Protein AF-R6FN57-F1 (afdb_monomer_lite)

pLDDT: mean 74.17, std 15.53, range [42.72, 95.31]

Secondary structure (DSSP, 8-state):
---EEEPTTS-EEEPP--HHHHHHHHHHHHHHTTTS-----TT--------

Sequence (51 aa):
MVIMVKNDDGTFSPVGMSKSQAYILNTFLSGLSKDEPLIIKENEKYEKRRC

Radius of gyration: 13.33 Å; chains: 1; bounding box: 30×23×34 Å

Foldseek 3Di:
DWDWDQDPVRDTDTDDDDPVRVVVVCVVVVVVCVVPNDPDPPPPDDPPPDD

Structure (mmCIF, N/CA/C/O backbone):
data_AF-R6FN57-F1
#
_entry.id   AF-R6FN57-F1
#
loop_
_atom_site.group_PDB
_atom_site.id
_atom_site.type_symbol
_atom_site.label_atom_id
_atom_site.label_alt_id
_atom_site.label_comp_id
_atom_site.label_asym_id
_atom_site.label_entity_id
_atom_site.label_seq_id
_atom_site.pdbx_PDB_ins_code
_atom_site.Cartn_x
_atom_site.Cartn_y
_atom_site.Cartn_z
_atom_site.occupancy
_atom_site.B_iso_or_equiv
_atom_site.auth_seq_id
_atom_site.auth_comp_id
_atom_site.auth_asym_id
_atom_site.auth_atom_id
_atom_site.pdbx_PDB_model_num
ATOM 1 N N . MET A 1 1 ? -4.202 3.450 3.683 1.00 65.56 1 MET A N 1
ATOM 2 C CA . MET A 1 1 ? -3.167 2.403 3.751 1.00 65.56 1 MET A CA 1
ATOM 3 C C . MET A 1 1 ? -2.689 2.116 2.335 1.00 65.56 1 MET A C 1
ATOM 5 O O . MET A 1 1 ? -3.540 1.994 1.461 1.00 65.56 1 MET A O 1
ATOM 9 N N . VAL A 1 2 ? -1.379 2.071 2.091 1.00 71.19 2 VAL A N 1
ATOM 10 C CA . VAL A 1 2 ? -0.802 1.668 0.796 1.00 71.19 2 VAL A CA 1
ATOM 11 C C . VAL A 1 2 ? -0.003 0.400 1.049 1.00 71.19 2 VAL A C 1
ATOM 13 O O . VAL A 1 2 ? 0.862 0.396 1.919 1.00 71.19 2 VAL A O 1
ATOM 16 N N . ILE A 1 3 ? -0.338 -0.681 0.346 1.00 80.81 3 ILE A N 1
ATOM 17 C CA . ILE A 1 3 ? 0.404 -1.941 0.436 1.00 80.81 3 ILE A CA 1
ATOM 18 C C . ILE A 1 3 ? 1.518 -1.892 -0.596 1.00 80.81 3 ILE A C 1
ATOM 20 O O . ILE A 1 3 ? 1.288 -1.538 -1.755 1.00 80.81 3 ILE A O 1
ATOM 24 N N . MET A 1 4 ? 2.721 -2.245 -0.161 1.00 85.81 4 MET A N 1
ATOM 25 C CA . MET A 1 4 ? 3.904 -2.287 -1.004 1.00 85.81 4 MET A CA 1
ATOM 26 C C . MET A 1 4 ? 4.507 -3.684 -0.971 1.00 85.81 4 MET A C 1
ATOM 28 O O . MET A 1 4 ? 4.496 -4.348 0.065 1.00 85.81 4 MET A O 1
ATOM 32 N N . VAL A 1 5 ? 5.053 -4.108 -2.103 1.00 86.50 5 VAL A N 1
ATOM 33 C CA . VAL A 1 5 ? 5.883 -5.308 -2.199 1.00 86.50 5 VAL A CA 1
ATOM 34 C C . VAL A 1 5 ? 7.336 -4.868 -2.168 1.00 86.50 5 VAL A C 1
ATOM 36 O O . VAL A 1 5 ? 7.709 -3.915 -2.857 1.00 86.50 5 VAL A O 1
ATOM 39 N N . LYS A 1 6 ? 8.139 -5.548 -1.350 1.00 90.38 6 LYS A N 1
ATOM 40 C CA . LYS A 1 6 ? 9.591 -5.410 -1.377 1.00 90.38 6 LYS A CA 1
ATOM 41 C C . LYS A 1 6 ? 10.125 -6.250 -2.534 1.00 90.38 6 LYS A C 1
ATOM 43 O O . LYS A 1 6 ? 9.876 -7.451 -2.576 1.00 90.38 6 LYS A O 1
ATOM 48 N N . ASN A 1 7 ? 10.833 -5.606 -3.445 1.00 92.31 7 ASN A N 1
ATOM 49 C CA . ASN A 1 7 ? 11.497 -6.238 -4.573 1.00 92.31 7 ASN A CA 1
ATOM 50 C C . ASN A 1 7 ? 12.859 -6.817 -4.148 1.00 92.31 7 ASN A C 1
ATOM 52 O O . ASN A 1 7 ? 13.420 -6.424 -3.118 1.00 92.31 7 ASN A O 1
ATOM 56 N N . ASP A 1 8 ? 13.416 -7.711 -4.967 1.00 95.31 8 ASP A N 1
ATOM 57 C CA . ASP A 1 8 ? 14.714 -8.359 -4.709 1.00 95.31 8 ASP A CA 1
ATOM 58 C C . ASP A 1 8 ? 15.883 -7.363 -4.665 1.00 95.31 8 ASP A C 1
ATOM 60 O O . ASP A 1 8 ? 16.854 -7.561 -3.938 1.00 95.31 8 ASP A O 1
ATOM 64 N N . ASP A 1 9 ? 15.763 -6.250 -5.390 1.00 92.69 9 ASP A N 1
ATOM 65 C CA . ASP A 1 9 ? 16.719 -5.137 -5.388 1.00 92.69 9 ASP A CA 1
ATOM 66 C C . ASP A 1 9 ? 16.585 -4.214 -4.157 1.00 92.69 9 ASP A C 1
ATOM 68 O O . ASP A 1 9 ? 17.259 -3.190 -4.055 1.00 92.69 9 ASP A O 1
ATOM 72 N N . GLY A 1 10 ? 15.709 -4.563 -3.210 1.00 90.81 10 GLY A N 1
ATOM 73 C CA . GLY A 1 10 ? 15.447 -3.793 -1.999 1.00 90.81 10 GLY A CA 1
ATOM 74 C C . GLY A 1 10 ? 14.525 -2.589 -2.196 1.00 90.81 10 GLY A C 1
ATOM 75 O O . GLY A 1 10 ? 14.230 -1.904 -1.214 1.00 90.81 10 GLY A O 1
ATOM 76 N N . THR A 1 11 ? 14.043 -2.332 -3.416 1.00 89.81 11 THR A N 1
ATOM 77 C CA . THR A 1 11 ? 13.065 -1.272 -3.685 1.00 89.81 11 THR A CA 1
ATOM 78 C C . THR A 1 11 ? 11.648 -1.695 -3.293 1.00 89.81 11 THR A C 1
ATOM 80 O O . THR A 1 11 ? 11.374 -2.863 -3.017 1.00 89.81 11 THR A O 1
ATOM 83 N N . PHE A 1 12 ? 10.725 -0.731 -3.260 1.00 89.06 12 PHE A N 1
ATOM 84 C CA . PHE A 1 12 ? 9.320 -0.969 -2.938 1.00 89.06 12 PHE A CA 1
ATOM 85 C C . PHE A 1 12 ? 8.420 -0.560 -4.097 1.00 89.06 12 PHE A C 1
ATOM 87 O O . PHE A 1 12 ? 8.540 0.545 -4.629 1.00 89.06 12 PHE A O 1
ATOM 94 N N . SER A 1 13 ? 7.492 -1.441 -4.469 1.00 88.12 13 SER A N 1
ATOM 95 C CA . SER A 1 13 ? 6.491 -1.176 -5.507 1.00 88.12 13 SER A CA 1
ATOM 96 C C . SER A 1 13 ? 5.080 -1.180 -4.921 1.00 88.12 13 SER A C 1
ATOM 98 O O . SER A 1 13 ? 4.746 -2.095 -4.163 1.00 88.12 13 SER A O 1
ATOM 100 N N . PRO A 1 14 ? 4.235 -0.178 -5.237 1.00 86.12 14 PRO A N 1
ATOM 101 C CA . PRO A 1 14 ? 2.857 -0.160 -4.769 1.00 86.12 14 PRO A CA 1
ATOM 102 C C . PRO A 1 14 ? 2.069 -1.295 -5.424 1.00 86.12 14 PRO A C 1
ATOM 104 O O . PRO A 1 14 ? 2.154 -1.513 -6.633 1.00 86.12 14 PRO A O 1
ATOM 107 N N . VAL A 1 15 ? 1.263 -1.993 -4.631 1.00 86.25 15 VAL A N 1
ATOM 108 C CA . VAL A 1 15 ? 0.338 -2.995 -5.159 1.00 86.25 15 VAL A CA 1
ATOM 109 C C . VAL A 1 15 ? -0.853 -2.273 -5.778 1.00 86.25 15 VAL A C 1
ATOM 111 O O . VAL A 1 15 ? -1.566 -1.525 -5.107 1.00 86.25 15 VAL A O 1
ATOM 114 N N . GLY A 1 16 ? -1.072 -2.4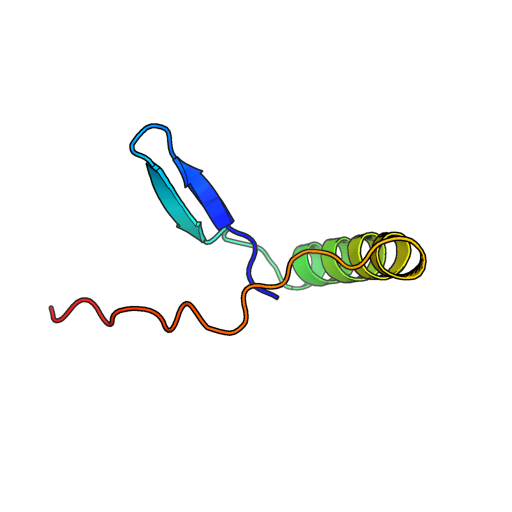96 -7.073 1.00 85.94 16 GLY A N 1
ATOM 115 C CA . GLY A 1 16 ? -2.289 -2.066 -7.752 1.00 85.94 16 GLY A CA 1
ATOM 116 C C . GLY A 1 16 ? -3.469 -2.911 -7.283 1.00 85.94 16 GLY A C 1
ATOM 117 O O . GLY A 1 16 ? -3.441 -4.134 -7.393 1.00 85.94 16 GLY A O 1
ATOM 118 N N . MET A 1 17 ? -4.504 -2.269 -6.745 1.00 87.94 17 MET A N 1
ATOM 119 C CA . MET A 1 17 ? -5.673 -2.964 -6.201 1.00 87.94 17 MET A CA 1
ATOM 120 C C . MET A 1 17 ? -6.953 -2.189 -6.493 1.00 87.94 17 MET A C 1
ATOM 122 O O . MET A 1 17 ? -6.981 -0.957 -6.500 1.00 87.94 17 MET A O 1
ATOM 126 N N . SER A 1 18 ? -8.036 -2.931 -6.706 1.00 88.69 18 SER A N 1
ATOM 127 C CA . SER A 1 18 ? -9.383 -2.370 -6.797 1.00 88.69 18 SER A CA 1
ATOM 128 C C . SER A 1 18 ? -9.909 -1.940 -5.421 1.00 88.69 18 SER A C 1
ATOM 130 O O . SER A 1 18 ? -9.416 -2.369 -4.374 1.00 88.69 18 SER A O 1
ATOM 132 N N . LYS A 1 19 ? -10.965 -1.114 -5.408 1.00 84.19 19 LYS A N 1
ATOM 133 C CA . LYS A 1 19 ? -11.597 -0.645 -4.161 1.00 84.19 19 LYS A CA 1
ATOM 134 C C . LYS A 1 19 ? -12.098 -1.794 -3.277 1.00 84.19 19 LYS A C 1
ATOM 136 O O . LYS A 1 19 ? -11.970 -1.712 -2.060 1.00 84.19 19 LYS A O 1
ATOM 141 N N . SER A 1 20 ? -12.642 -2.860 -3.867 1.00 88.38 20 SER A N 1
ATOM 142 C CA . SER A 1 20 ? -13.146 -4.021 -3.120 1.00 88.38 20 SER A CA 1
ATOM 143 C C . SER A 1 20 ? -12.015 -4.814 -2.462 1.00 88.38 20 SER A C 1
ATOM 145 O O . SER A 1 20 ? -12.107 -5.144 -1.284 1.00 88.38 20 SER A O 1
ATOM 147 N N . GLN A 1 21 ? -10.916 -5.050 -3.182 1.00 86.69 21 GLN A N 1
ATOM 148 C CA . GLN A 1 21 ? -9.721 -5.696 -2.630 1.00 86.69 21 GLN A CA 1
ATOM 149 C C . GLN A 1 21 ? -9.118 -4.870 -1.486 1.00 86.69 21 GLN A C 1
ATOM 151 O O . GLN A 1 21 ? -8.773 -5.421 -0.443 1.00 86.69 21 GLN A O 1
ATOM 156 N N . ALA A 1 22 ? -9.064 -3.542 -1.646 1.00 85.12 22 ALA A N 1
ATOM 157 C CA . ALA A 1 22 ? -8.609 -2.634 -0.595 1.00 85.12 22 ALA A CA 1
ATOM 158 C C . ALA A 1 22 ? -9.475 -2.703 0.662 1.00 85.12 22 ALA A C 1
ATOM 160 O O . ALA A 1 22 ? -8.952 -2.699 1.774 1.00 85.12 22 ALA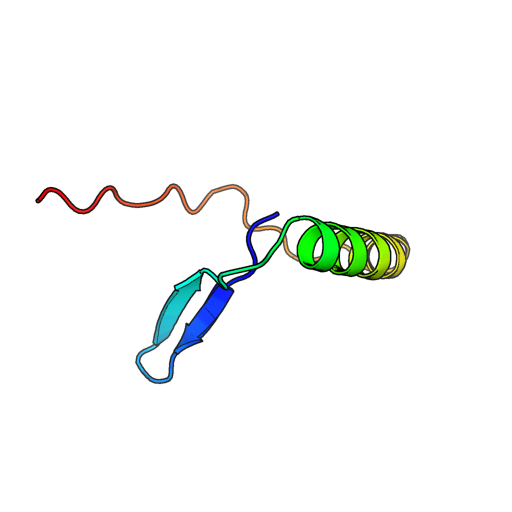 A O 1
ATOM 161 N N . TYR A 1 23 ? -10.794 -2.783 0.486 1.00 83.75 23 TYR A N 1
ATOM 162 C CA . TYR A 1 23 ? -11.733 -2.892 1.592 1.00 83.75 23 TYR A CA 1
ATOM 163 C C . TYR A 1 23 ? -11.525 -4.189 2.383 1.00 83.75 23 TYR A C 1
ATOM 165 O O . TYR A 1 23 ? -11.357 -4.132 3.597 1.00 83.75 23 TYR A O 1
ATOM 173 N N . ILE A 1 24 ? -11.438 -5.334 1.696 1.00 87.25 24 ILE A N 1
ATOM 174 C CA . ILE A 1 24 ? -11.214 -6.646 2.328 1.00 87.25 24 ILE A CA 1
ATOM 175 C C . ILE A 1 24 ? -9.913 -6.650 3.140 1.00 87.25 24 ILE A C 1
ATOM 177 O O . ILE A 1 24 ? -9.907 -7.057 4.302 1.00 87.25 24 ILE A O 1
ATOM 181 N N . LEU A 1 25 ? -8.820 -6.156 2.549 1.00 84.00 25 LEU A N 1
ATOM 182 C CA . LEU A 1 25 ? -7.518 -6.093 3.215 1.00 84.00 25 LEU A CA 1
ATOM 183 C C . LEU A 1 25 ? -7.544 -5.162 4.427 1.00 84.00 25 LEU A C 1
ATOM 185 O O . LEU A 1 25 ? -7.047 -5.538 5.484 1.00 84.00 25 LEU A O 1
ATOM 189 N N . ASN A 1 26 ? -8.171 -3.989 4.313 1.00 80.88 26 ASN A N 1
ATOM 190 C CA . ASN A 1 26 ? -8.316 -3.078 5.446 1.00 80.88 26 ASN A CA 1
ATOM 191 C C . ASN A 1 26 ? -9.103 -3.724 6.590 1.00 80.88 26 ASN A C 1
ATOM 193 O O . ASN A 1 26 ? -8.683 -3.608 7.737 1.00 80.88 26 ASN A O 1
ATOM 197 N N . THR A 1 27 ? -10.211 -4.413 6.309 1.00 84.25 27 THR A N 1
ATOM 198 C CA . THR A 1 27 ? -11.008 -5.091 7.342 1.00 84.25 27 THR A CA 1
ATOM 199 C C . THR A 1 27 ? -10.201 -6.176 8.049 1.00 84.25 27 THR A C 1
ATOM 201 O O . THR A 1 27 ? -10.209 -6.236 9.277 1.00 84.25 27 THR A O 1
ATOM 204 N N . PHE A 1 28 ? -9.471 -6.998 7.292 1.00 85.12 28 PHE A N 1
ATOM 205 C CA . PHE A 1 28 ? -8.644 -8.067 7.848 1.00 85.12 28 PHE A CA 1
ATOM 206 C C . PHE A 1 28 ? -7.504 -7.519 8.717 1.00 85.12 28 PHE A C 1
ATOM 208 O O . PHE A 1 28 ? -7.342 -7.917 9.869 1.00 85.12 28 PHE A O 1
ATOM 215 N N . LEU A 1 29 ? -6.762 -6.537 8.200 1.00 79.75 29 LEU A N 1
ATO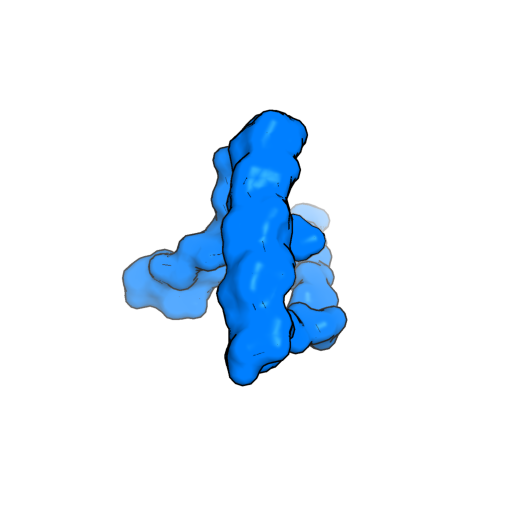M 216 C CA . LEU A 1 29 ? -5.642 -5.915 8.906 1.00 79.75 29 LEU A CA 1
ATOM 217 C C . LEU A 1 29 ? -6.090 -5.117 10.132 1.00 79.75 29 LEU A C 1
ATOM 219 O O . LEU A 1 29 ? -5.403 -5.135 11.145 1.00 79.75 29 LEU A O 1
ATOM 223 N N . SER A 1 30 ? -7.264 -4.482 10.074 1.00 76.94 30 SER A N 1
ATOM 224 C CA . SER A 1 30 ? -7.863 -3.810 11.238 1.00 76.94 30 SER A CA 1
ATOM 225 C C . SER A 1 30 ? -8.280 -4.794 12.334 1.00 76.94 30 SER A C 1
ATOM 227 O O . 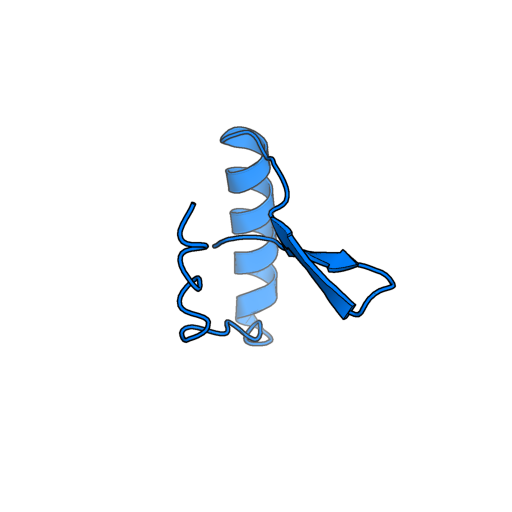SER A 1 30 ? -8.441 -4.400 13.485 1.00 76.94 30 SER A O 1
ATOM 229 N N . GLY A 1 31 ? -8.504 -6.065 11.988 1.00 81.44 31 GLY A N 1
ATOM 230 C CA . GLY A 1 31 ? -8.715 -7.139 12.955 1.00 81.44 31 GLY A CA 1
ATOM 231 C C . GLY A 1 31 ? -7.417 -7.528 13.658 1.00 81.44 31 GLY A C 1
ATOM 232 O O . GLY A 1 31 ? -7.393 -7.595 14.880 1.00 81.44 31 GLY A O 1
ATOM 233 N N . LEU A 1 32 ? -6.340 -7.707 12.888 1.00 76.62 32 LEU A N 1
ATOM 234 C CA . LEU A 1 32 ? -5.009 -8.045 13.409 1.00 76.62 32 LEU A CA 1
ATOM 235 C C . LEU A 1 32 ? -4.398 -6.915 14.248 1.00 76.62 32 LEU A C 1
ATOM 237 O O . LEU A 1 32 ? -3.728 -7.176 15.243 1.00 76.62 32 LEU A O 1
ATOM 241 N N . SER A 1 33 ? -4.680 -5.657 13.893 1.00 66.25 33 SER A N 1
ATOM 242 C CA . SER A 1 33 ? -4.142 -4.495 14.602 1.00 66.25 33 SER A CA 1
ATOM 243 C C . SER A 1 33 ? -4.736 -4.264 15.994 1.00 66.25 33 SER A C 1
ATOM 245 O O . SER A 1 33 ? -4.321 -3.328 16.675 1.00 66.25 33 SER A O 1
ATOM 247 N N . LYS A 1 34 ? -5.755 -5.037 16.393 1.00 65.62 34 LYS A N 1
ATOM 248 C CA . LYS A 1 34 ? -6.340 -4.952 17.739 1.00 65.62 34 LYS A CA 1
ATOM 249 C C . LYS A 1 34 ? -5.421 -5.549 18.799 1.00 65.62 34 LYS A C 1
ATOM 251 O O . LYS A 1 34 ? -5.422 -5.046 19.917 1.00 65.62 34 LYS A O 1
ATOM 256 N N . ASP A 1 35 ? -4.646 -6.564 18.423 1.00 63.84 35 ASP A N 1
ATOM 257 C CA . ASP A 1 35 ? -3.778 -7.305 19.338 1.00 63.84 35 ASP A CA 1
ATOM 258 C C . ASP A 1 35 ? -2.297 -6.913 19.177 1.00 63.84 35 ASP A C 1
ATOM 260 O O . ASP A 1 35 ? -1.583 -6.819 20.173 1.00 63.84 35 ASP A O 1
ATOM 264 N N . GLU A 1 36 ? -1.841 -6.586 17.959 1.00 62.72 36 GLU A N 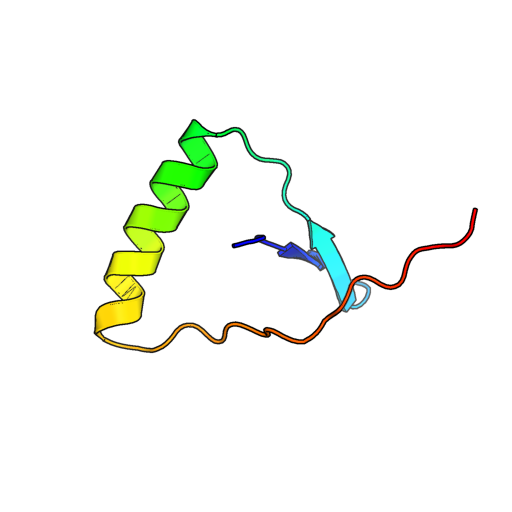1
ATOM 265 C CA . GLU A 1 36 ? -0.493 -6.050 17.707 1.00 62.72 36 GLU A CA 1
ATOM 266 C C . GLU A 1 36 ? -0.528 -4.861 16.735 1.00 62.72 36 GLU A C 1
ATOM 268 O O . GLU A 1 36 ? -1.055 -4.987 15.627 1.00 62.72 36 GLU A O 1
ATOM 273 N N . PRO A 1 37 ? 0.055 -3.697 17.077 1.00 61.47 37 PRO A N 1
ATOM 274 C CA . PRO A 1 37 ? 0.083 -2.565 16.165 1.00 61.47 37 PRO A CA 1
ATOM 275 C C . PRO A 1 37 ? 0.928 -2.907 14.934 1.00 61.47 37 PRO A C 1
ATOM 277 O O . PRO A 1 37 ? 2.141 -3.104 15.015 1.00 61.47 37 PRO A O 1
ATOM 280 N N . LEU A 1 38 ? 0.282 -2.936 13.767 1.00 66.06 38 LEU A N 1
ATOM 281 C CA . LEU A 1 38 ? 0.981 -3.000 12.488 1.00 66.06 38 LEU A CA 1
ATOM 282 C C . LEU A 1 38 ? 1.952 -1.815 12.408 1.00 66.06 38 LEU A C 1
ATOM 284 O O . LEU A 1 38 ? 1.571 -0.679 12.698 1.00 66.06 38 LEU A O 1
ATOM 288 N N . ILE A 1 39 ? 3.200 -2.065 12.008 1.00 64.62 39 ILE A N 1
ATOM 289 C CA . ILE A 1 39 ? 4.203 -1.007 11.846 1.00 64.62 39 ILE A CA 1
ATOM 290 C C . ILE A 1 39 ? 3.798 -0.140 10.648 1.00 64.62 39 ILE A C 1
ATOM 292 O O . ILE A 1 39 ? 4.123 -0.432 9.496 1.00 64.62 39 ILE A O 1
ATOM 296 N N . ILE A 1 40 ? 3.061 0.934 10.921 1.00 61.56 40 ILE A N 1
ATOM 297 C CA . ILE A 1 40 ? 2.681 1.945 9.939 1.00 61.56 40 ILE A CA 1
ATOM 298 C C . ILE A 1 40 ? 3.808 2.977 9.902 1.00 61.56 40 ILE A C 1
ATOM 300 O O . ILE A 1 40 ? 3.957 3.801 10.802 1.00 61.56 40 ILE A O 1
ATOM 304 N N . LYS A 1 41 ? 4.633 2.941 8.853 1.00 59.72 41 LYS A N 1
ATOM 305 C CA . LYS A 1 41 ? 5.593 4.017 8.588 1.00 59.72 41 LYS A CA 1
ATOM 306 C C . LYS A 1 41 ? 4.843 5.230 8.037 1.00 59.72 41 LYS A C 1
ATOM 308 O O . LYS A 1 41 ? 4.551 5.301 6.849 1.00 59.72 41 LYS A O 1
ATOM 313 N N . GLU A 1 42 ? 4.548 6.198 8.898 1.00 56.41 42 GLU A N 1
ATOM 314 C CA . GLU A 1 42 ? 3.819 7.421 8.524 1.00 56.41 42 GLU A CA 1
ATOM 315 C C . GLU A 1 42 ? 4.666 8.431 7.717 1.00 56.41 42 GLU A C 1
ATOM 317 O O . GLU A 1 42 ? 4.120 9.367 7.137 1.00 56.41 42 GLU A O 1
ATOM 322 N N . ASN A 1 43 ? 5.992 8.237 7.633 1.00 50.03 43 ASN A N 1
ATOM 323 C CA . ASN A 1 43 ? 6.941 9.274 7.197 1.00 50.03 43 ASN A CA 1
ATOM 324 C C . ASN A 1 43 ? 7.755 8.987 5.923 1.00 50.03 43 ASN A C 1
ATOM 326 O O . ASN A 1 43 ? 8.609 9.801 5.570 1.00 50.03 43 ASN A O 1
ATOM 330 N N . GLU A 1 44 ? 7.494 7.914 5.173 1.00 54.06 44 GLU A N 1
ATOM 331 C CA . GLU A 1 44 ? 8.071 7.780 3.823 1.00 54.06 44 GLU A CA 1
ATOM 332 C C . GLU A 1 44 ? 7.239 8.612 2.834 1.00 54.06 44 GLU A C 1
ATOM 334 O O . GLU A 1 44 ? 6.431 8.116 2.049 1.00 54.06 44 GLU A O 1
ATOM 339 N N . LYS A 1 45 ? 7.407 9.941 2.918 1.00 46.47 45 LYS A N 1
ATOM 340 C CA . LYS A 1 45 ? 6.957 10.878 1.886 1.00 46.47 45 LYS A CA 1
ATOM 341 C C . LYS A 1 45 ? 7.606 10.455 0.575 1.00 46.47 45 LYS A C 1
ATOM 343 O O . LYS A 1 45 ? 8.814 10.583 0.420 1.00 46.47 45 LYS A O 1
ATOM 348 N N . TYR A 1 46 ? 6.775 9.982 -0.349 1.00 55.34 46 TYR A N 1
ATOM 349 C CA . TYR A 1 46 ? 7.086 9.759 -1.754 1.00 55.34 46 TYR A CA 1
ATOM 350 C C . TYR A 1 46 ? 8.089 10.804 -2.259 1.00 55.34 46 TYR A C 1
ATOM 352 O O . TYR A 1 46 ? 7.737 11.980 -2.404 1.00 55.34 46 TYR A O 1
ATOM 360 N N . GLU A 1 47 ? 9.328 10.401 -2.543 1.00 48.53 47 GLU A N 1
ATOM 361 C CA . GLU A 1 47 ? 10.182 11.226 -3.385 1.00 48.53 47 GLU A CA 1
ATOM 362 C C . GLU A 1 47 ? 9.483 11.328 -4.742 1.00 48.53 47 GLU A C 1
ATOM 364 O O . GLU A 1 47 ? 9.348 10.351 -5.483 1.00 48.53 47 GLU A O 1
ATOM 369 N N . LYS A 1 48 ? 8.967 12.524 -5.050 1.00 43.56 48 LYS A N 1
ATOM 370 C CA . LYS A 1 48 ? 8.552 12.874 -6.407 1.00 43.56 48 LYS A CA 1
ATOM 371 C C . LYS A 1 48 ? 9.761 12.627 -7.303 1.00 43.56 48 LYS A C 1
ATOM 373 O O . LYS A 1 48 ? 10.690 13.433 -7.299 1.00 43.56 48 LYS A O 1
ATOM 378 N N . ARG A 1 49 ? 9.737 11.559 -8.105 1.00 50.44 49 ARG A N 1
ATOM 379 C CA . ARG A 1 49 ? 10.618 11.472 -9.271 1.00 50.44 49 ARG A CA 1
ATOM 380 C C .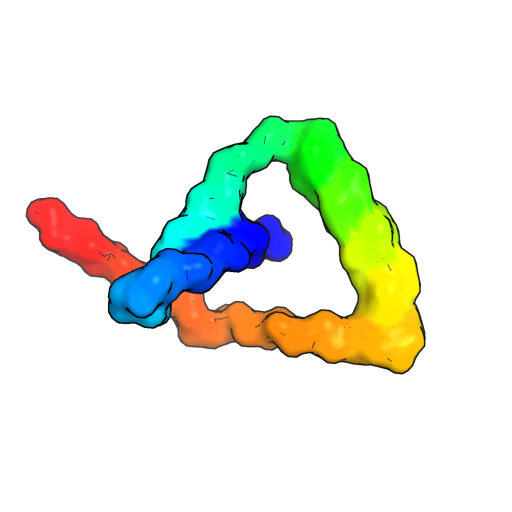 ARG A 1 49 ? 10.303 12.689 -10.145 1.00 50.44 49 ARG A C 1
ATOM 382 O O . ARG A 1 49 ? 9.214 12.773 -10.713 1.00 50.44 49 ARG A O 1
ATOM 389 N N . ARG A 1 50 ? 11.214 13.667 -10.182 1.00 45.72 50 ARG A N 1
ATOM 390 C CA . ARG A 1 50 ? 11.222 14.699 -11.225 1.00 45.72 50 ARG A CA 1
ATOM 391 C C . ARG A 1 50 ? 11.429 13.957 -12.546 1.00 45.72 50 ARG A C 1
ATOM 393 O O . ARG A 1 50 ? 12.467 13.325 -12.718 1.00 45.72 50 ARG A O 1
ATOM 400 N N . CYS A 1 51 ? 10.396 13.958 -13.383 1.00 42.72 51 CYS A N 1
ATOM 401 C CA . CYS A 1 51 ? 10.551 13.723 -14.814 1.00 42.72 51 CYS A CA 1
ATOM 402 C C . CYS A 1 51 ? 11.188 14.967 -15.434 1.00 42.72 51 CYS A C 1
ATOM 404 O O . CYS A 1 51 ? 10.899 16.074 -14.915 1.00 42.72 51 CYS A O 1
#